Protein AF-A0A672GXU0-F1 (afdb_monomer)

Secondary structure (DSSP, 8-state):
-TTGGGSS-----PPEEEHHHHHHHHHHTT-S-HHHHHHHHHHHTT-EEEE-HHHHHHHHHHHHTS-TTTHHHHHHHHHHHTT-S----PPPPP-

Radius of gyration: 16.79 Å; Cα contacts (8 Å, |Δi|>4): 81; chains: 1; bounding box: 38×40×45 Å

InterPro domains:
  IPR039812 Vesicle-fusing ATPase [PTHR23078] (1-82)
  IPR054419 NSF, AAA+ ATPase lid domain [PF21964] (15-82)

Solvent-accessible surface area (backbone atoms only — not comparable to full-atom values): 5783 Å² total; per-residue (Å²): 114,75,75,62,75,74,48,96,74,85,83,87,84,79,54,46,48,42,34,69,59,48,48,52,50,38,57,79,64,65,75,55,53,73,69,56,44,50,55,50,43,66,73,28,58,96,31,56,33,56,43,46,70,73,58,50,55,50,44,51,57,63,15,66,76,40,59,83,94,46,18,65,61,46,34,58,50,54,39,31,77,62,55,27,44,77,76,82,77,75,76,78,80,80,133

Nearest PDB structures (foldseek):
  3j94-assembly1_F  TM=9.915E-01  e=1.633E-09  Cricetulus griseus
  6mdo-assembly1_B  TM=9.688E-01  e=1.344E-09  Cricetulus griseus
  3j99-assembly1_B  TM=9.953E-01  e=1.072E-08  Cricetulus griseus
  3j99-assembly1_D  TM=9.892E-01  e=9.412E-09  Cricetulus griseus
  3j96-assembly1_F  TM=9.911E-01  e=1.220E-08  Cricetulus griseus

Sequence (95 aa):
MEMLNAFSTTIHVPNISRGGQLVEALELLGSFQEDERSHIAAAVEGQPVWIGIKKLLMLIEMASQMDPAYRVSKFLSLLREEGGGSHQTEPPLDS

pLDDT: mean 89.01, std 15.84, range [42.16, 98.44]

Foldseek 3Di:
DVVVVVDPDDDDDAFDWALVSLLVLCVVVVLDDPVLSVVSSVQQVPWTFGHHPVVLVVLSVVLVPDDPVCSSVSSSVSRVVVPRGDDDPDPPDDD

Organism: Salarias fasciatus (NCBI:txid181472)

Structure (mmCIF, N/CA/C/O backbone):
data_AF-A0A672GXU0-F1
#
_entry.id   AF-A0A672GXU0-F1
#
loop_
_atom_site.group_PDB
_atom_site.id
_atom_site.type_symbol
_atom_site.label_atom_id
_atom_site.label_alt_id
_atom_site.label_comp_id
_atom_site.label_asym_id
_atom_site.label_entity_id
_atom_site.label_seq_id
_atom_site.pdbx_PDB_ins_code
_atom_site.Cartn_x
_atom_site.Cartn_y
_atom_site.Cartn_z
_atom_site.occupancy
_atom_site.B_iso_or_equiv
_atom_site.auth_seq_id
_atom_site.auth_comp_id
_atom_site.auth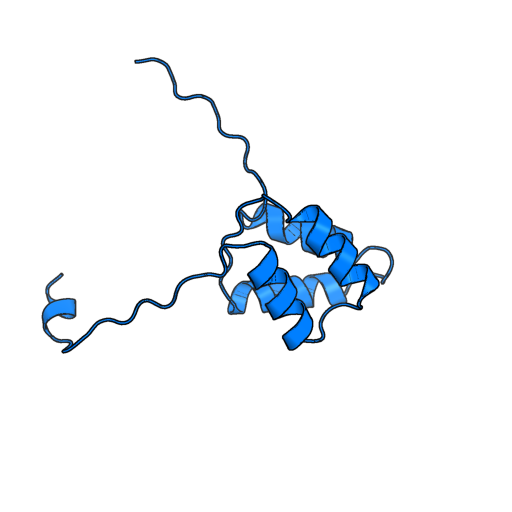_asym_id
_atom_site.auth_atom_id
_atom_site.pdbx_PDB_model_num
ATOM 1 N N . MET A 1 1 ? 23.184 4.144 -24.363 1.00 59.28 1 MET A N 1
ATOM 2 C CA . MET A 1 1 ? 22.542 2.808 -24.319 1.00 59.28 1 MET A CA 1
ATOM 3 C C . MET A 1 1 ? 23.513 1.658 -24.614 1.00 59.28 1 MET A C 1
ATOM 5 O O . MET A 1 1 ? 23.065 0.525 -24.672 1.00 59.28 1 MET A O 1
ATOM 9 N N . GLU A 1 2 ? 24.828 1.884 -24.746 1.00 73.06 2 GLU A N 1
ATOM 10 C CA . GLU A 1 2 ? 25.757 0.840 -25.230 1.00 73.06 2 GLU A CA 1
ATOM 11 C C . GLU A 1 2 ? 25.822 -0.424 -24.357 1.00 73.06 2 GLU A C 1
ATOM 13 O O . GLU A 1 2 ? 25.984 -1.517 -24.885 1.00 73.06 2 GLU A O 1
ATOM 18 N N . MET A 1 3 ? 25.595 -0.308 -23.046 1.00 82.44 3 MET A N 1
ATOM 19 C CA . MET A 1 3 ? 25.566 -1.460 -22.137 1.00 82.44 3 MET A CA 1
ATOM 20 C C . MET A 1 3 ? 24.340 -2.371 -22.343 1.00 82.44 3 MET A C 1
ATOM 22 O O . MET A 1 3 ? 24.441 -3.575 -22.134 1.00 82.44 3 MET A O 1
ATOM 26 N N . LEU 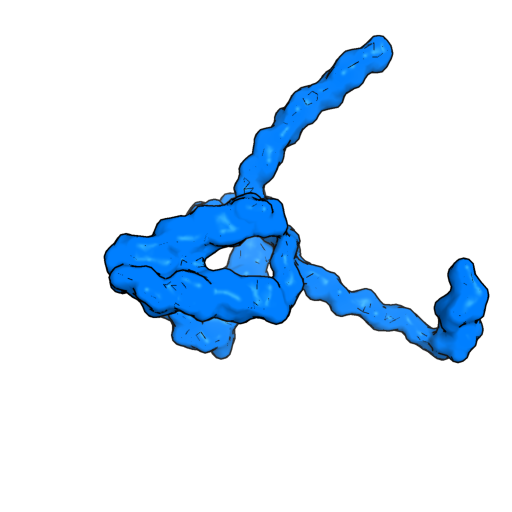A 1 4 ? 23.193 -1.833 -22.785 1.00 82.81 4 LEU A N 1
ATOM 27 C CA . LEU A 1 4 ? 21.975 -2.632 -23.002 1.00 82.81 4 LEU A CA 1
ATOM 28 C C . LEU A 1 4 ? 22.108 -3.572 -24.205 1.00 82.81 4 LEU A C 1
ATOM 30 O O . LEU A 1 4 ? 21.548 -4.662 -24.187 1.00 82.81 4 LEU A O 1
ATOM 34 N N . ASN A 1 5 ? 22.9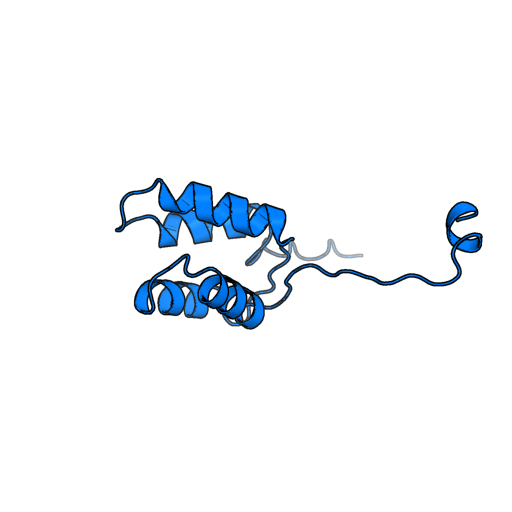13 -3.190 -25.200 1.00 84.94 5 ASN A N 1
ATOM 35 C CA . ASN A 1 5 ? 23.167 -4.000 -26.392 1.00 84.94 5 ASN A CA 1
ATOM 36 C C . ASN A 1 5 ? 24.010 -5.258 -26.099 1.00 84.94 5 ASN A C 1
ATOM 38 O O . ASN A 1 5 ? 24.089 -6.141 -26.947 1.00 84.94 5 ASN A O 1
ATOM 42 N N . ALA A 1 6 ? 24.646 -5.343 -24.921 1.00 93.31 6 ALA A N 1
ATOM 43 C CA . ALA A 1 6 ? 25.395 -6.523 -24.486 1.00 93.31 6 ALA A CA 1
ATOM 44 C C . ALA A 1 6 ? 24.494 -7.624 -23.897 1.00 93.31 6 ALA A C 1
ATOM 46 O O . ALA A 1 6 ? 24.900 -8.785 -23.842 1.00 93.31 6 ALA A O 1
ATOM 47 N N . PHE A 1 7 ? 23.281 -7.282 -23.450 1.00 93.44 7 PHE A N 1
ATOM 48 C CA . PHE A 1 7 ? 22.339 -8.248 -22.894 1.00 93.44 7 PHE A CA 1
ATOM 49 C C . PHE A 1 7 ? 21.464 -8.853 -23.992 1.00 93.44 7 PHE A C 1
ATOM 51 O O . PHE A 1 7 ? 20.948 -8.151 -24.856 1.00 93.44 7 PHE A O 1
ATOM 58 N N . SER A 1 8 ? 21.235 -10.166 -23.928 1.00 95.50 8 SER A N 1
ATOM 59 C CA . SER A 1 8 ? 20.379 -10.869 -24.895 1.00 95.50 8 SER A CA 1
ATOM 60 C C . SER A 1 8 ? 18.893 -10.521 -24.758 1.00 95.50 8 SER A C 1
ATOM 62 O O . SER A 1 8 ? 18.130 -10.718 -25.699 1.00 95.50 8 SER A O 1
ATOM 64 N N . THR A 1 9 ? 18.460 -10.053 -23.584 1.00 95.06 9 THR A N 1
ATOM 65 C CA . THR A 1 9 ? 17.070 -9.670 -23.314 1.00 95.06 9 THR A CA 1
ATOM 66 C C . THR A 1 9 ? 16.986 -8.689 -22.147 1.00 95.06 9 THR A C 1
ATOM 68 O O . THR A 1 9 ? 17.911 -8.579 -21.344 1.00 95.06 9 THR A O 1
ATOM 71 N N . THR A 1 10 ? 15.862 -7.987 -22.044 1.00 93.62 10 THR A N 1
ATOM 72 C CA . THR A 1 10 ? 15.530 -7.097 -20.929 1.00 93.62 10 THR A CA 1
ATOM 73 C C . THR A 1 10 ? 14.160 -7.481 -20.388 1.00 93.62 10 THR A C 1
ATOM 75 O O . THR A 1 10 ? 13.192 -7.552 -21.141 1.00 93.62 10 THR A O 1
ATOM 78 N N . ILE A 1 11 ? 14.072 -7.700 -19.076 1.00 95.62 11 ILE A N 1
ATOM 79 C CA . ILE A 1 11 ? 12.808 -7.948 -18.376 1.00 95.62 11 ILE A CA 1
ATOM 80 C C . ILE A 1 11 ? 12.534 -6.748 -17.475 1.00 95.62 11 ILE A C 1
ATOM 82 O O . ILE A 1 11 ? 13.356 -6.401 -16.628 1.00 95.62 11 ILE A O 1
ATOM 86 N N . HIS A 1 12 ? 11.379 -6.112 -17.656 1.00 95.50 12 HIS A N 1
ATOM 87 C CA . HIS A 1 12 ? 10.942 -5.032 -16.781 1.00 95.50 12 HIS A CA 1
ATOM 88 C C . HIS A 1 12 ? 10.248 -5.608 -15.544 1.00 95.50 12 HIS A C 1
ATOM 90 O O . HIS A 1 12 ? 9.310 -6.394 -15.669 1.00 95.50 12 HIS A O 1
ATOM 96 N N . VAL A 1 13 ? 10.695 -5.197 -14.358 1.00 95.81 13 VAL A N 1
ATOM 97 C CA . VAL A 1 13 ? 10.030 -5.498 -13.085 1.00 95.81 13 VAL A CA 1
ATOM 98 C C . VAL A 1 13 ? 9.301 -4.227 -12.641 1.00 95.81 13 VAL A C 1
ATOM 100 O O . VAL A 1 13 ? 9.963 -3.304 -12.158 1.00 95.81 13 VAL A O 1
ATOM 103 N N . PRO A 1 14 ? 7.976 -4.125 -12.860 1.00 95.31 14 PRO A N 1
ATOM 104 C CA . PRO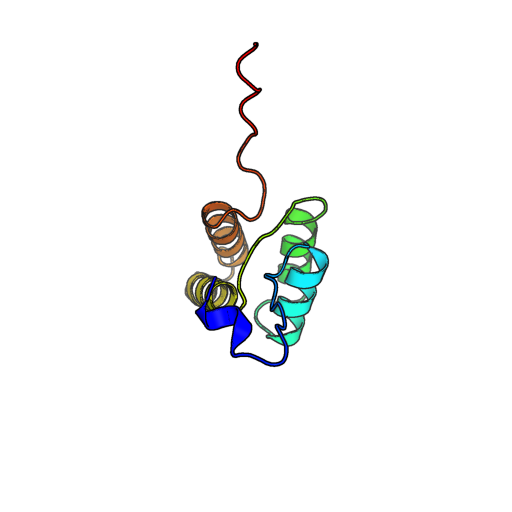 A 1 14 ? 7.227 -2.918 -12.540 1.00 95.31 14 PRO A CA 1
ATOM 105 C C . PRO A 1 14 ? 6.920 -2.813 -11.043 1.00 95.31 14 PRO A C 1
ATOM 107 O O . PRO A 1 14 ? 6.919 -3.800 -10.305 1.00 95.31 14 PRO A O 1
ATOM 110 N N . ASN A 1 15 ? 6.591 -1.597 -10.614 1.00 96.38 15 ASN A N 1
ATOM 111 C CA . ASN A 1 15 ? 5.999 -1.347 -9.305 1.00 96.38 15 ASN A CA 1
ATOM 112 C C . ASN A 1 15 ? 4.545 -1.845 -9.238 1.00 96.38 15 ASN A C 1
ATOM 114 O O . ASN A 1 15 ? 3.879 -2.030 -10.260 1.00 96.38 15 ASN A O 1
ATOM 118 N N . ILE A 1 16 ? 4.030 -1.993 -8.015 1.00 95.69 16 ILE A N 1
ATOM 119 C CA . ILE A 1 16 ? 2.596 -2.181 -7.773 1.00 95.69 16 ILE A CA 1
ATOM 120 C C . ILE A 1 16 ? 1.887 -0.889 -8.171 1.00 95.69 16 ILE A C 1
ATOM 122 O O . ILE A 1 16 ? 2.242 0.182 -7.671 1.00 95.69 16 ILE A O 1
ATOM 126 N N . SER A 1 17 ? 0.903 -1.002 -9.070 1.00 94.38 17 SER A N 1
ATOM 127 C CA . SER A 1 17 ? 0.272 0.166 -9.702 1.00 94.38 17 SER A CA 1
ATOM 128 C C . SER A 1 17 ? -1.229 0.315 -9.444 1.00 94.38 17 SER A C 1
ATOM 130 O O . SER A 1 17 ? -1.815 1.364 -9.713 1.00 94.38 17 SER A O 1
ATOM 132 N N . ARG A 1 18 ? -1.875 -0.734 -8.924 1.00 93.88 18 ARG A N 1
ATOM 133 C CA . ARG A 1 18 ? -3.325 -0.780 -8.702 1.00 93.88 18 ARG A CA 1
ATOM 134 C C . ARG A 1 18 ? -3.640 -1.068 -7.242 1.00 93.88 18 ARG A C 1
ATOM 136 O O . ARG A 1 18 ? -2.998 -1.928 -6.642 1.00 93.88 18 ARG A O 1
ATOM 143 N N . GLY A 1 19 ? -4.689 -0.433 -6.719 1.00 94.56 19 GLY A N 1
ATOM 144 C CA . GLY A 1 19 ? -5.188 -0.682 -5.363 1.00 94.56 19 GLY A CA 1
ATOM 145 C C . GLY A 1 19 ? -5.449 -2.167 -5.080 1.00 94.56 19 GLY A C 1
ATOM 146 O O . GLY A 1 19 ? -5.006 -2.679 -4.061 1.00 94.56 19 GLY A O 1
ATOM 147 N N . GLY A 1 20 ? -6.048 -2.898 -6.028 1.00 95.31 20 GLY A N 1
ATOM 148 C CA . GLY A 1 20 ? -6.262 -4.346 -5.887 1.00 95.31 20 GLY A CA 1
ATOM 149 C C . GLY A 1 20 ? -4.965 -5.152 -5.718 1.00 95.31 20 GLY A C 1
ATOM 150 O O . GLY A 1 20 ? -4.886 -5.988 -4.828 1.00 95.31 20 GLY A O 1
ATOM 151 N N . GLN A 1 21 ? -3.920 -4.845 -6.499 1.00 96.31 21 GLN A N 1
ATOM 152 C CA . GLN A 1 21 ? -2.606 -5.498 -6.368 1.00 96.31 21 GLN A CA 1
ATOM 153 C C . GLN A 1 21 ? -1.940 -5.175 -5.025 1.00 96.31 21 GLN A C 1
ATOM 155 O O . GLN A 1 21 ? -1.246 -6.011 -4.454 1.00 96.31 21 GLN A O 1
ATOM 160 N N . LEU A 1 22 ? -2.134 -3.951 -4.523 1.00 97.19 22 LEU A N 1
ATOM 161 C CA . LEU A 1 22 ? -1.653 -3.565 -3.203 1.00 97.19 22 LEU A CA 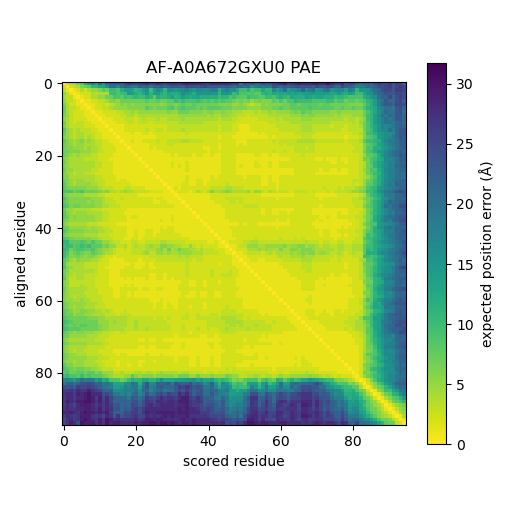1
ATOM 162 C C . LEU A 1 22 ? -2.340 -4.397 -2.115 1.00 97.19 22 LEU A C 1
ATOM 164 O O . LEU A 1 22 ? -1.651 -4.958 -1.272 1.00 97.19 22 LEU A O 1
ATOM 168 N N . VAL A 1 23 ? -3.671 -4.502 -2.145 1.00 97.50 23 VAL A N 1
ATOM 169 C CA . VAL A 1 23 ? -4.443 -5.268 -1.151 1.00 97.50 23 VAL A CA 1
ATOM 170 C C . VAL A 1 23 ? -4.081 -6.754 -1.194 1.00 97.50 23 VAL A C 1
ATOM 172 O O . VAL A 1 23 ? -3.851 -7.341 -0.140 1.00 97.50 23 VAL A O 1
ATOM 175 N N . GLU A 1 24 ? -3.930 -7.332 -2.387 1.00 97.50 24 GLU A N 1
ATOM 176 C CA . GLU A 1 24 ? -3.459 -8.711 -2.572 1.00 97.50 24 GLU A CA 1
ATOM 177 C C . GLU A 1 24 ? -2.062 -8.917 -1.961 1.00 97.50 24 GLU A C 1
ATOM 179 O O . GLU A 1 24 ? -1.829 -9.878 -1.229 1.00 97.50 24 GLU A O 1
ATOM 184 N N . ALA A 1 25 ? -1.134 -7.979 -2.178 1.00 97.75 25 ALA A N 1
ATOM 185 C CA . ALA A 1 25 ? 0.185 -8.042 -1.554 1.00 97.75 25 ALA A CA 1
ATOM 186 C C . ALA A 1 25 ? 0.101 -7.975 -0.018 1.00 97.75 25 ALA A C 1
ATOM 188 O O . ALA A 1 25 ? 0.813 -8.710 0.662 1.00 97.75 25 ALA A O 1
ATOM 189 N N . LEU A 1 26 ? -0.768 -7.129 0.545 1.00 98.25 26 LEU A N 1
ATOM 190 C CA . LEU A 1 26 ? -0.969 -7.043 1.998 1.00 98.25 26 LEU A CA 1
ATOM 191 C C . LEU A 1 26 ? -1.558 -8.333 2.585 1.00 98.25 26 LEU A C 1
ATOM 193 O O . LEU A 1 26 ? -1.176 -8.733 3.686 1.00 98.25 26 LEU A O 1
ATOM 197 N N . GLU A 1 27 ? -2.458 -8.991 1.855 1.00 98.25 27 GLU A N 1
ATOM 198 C CA . GLU A 1 27 ? -3.016 -10.288 2.235 1.00 98.25 27 GLU A CA 1
ATOM 199 C C . GLU A 1 27 ? -1.947 -11.386 2.239 1.00 98.25 27 GLU A C 1
ATOM 201 O O . GLU A 1 27 ? -1.770 -12.054 3.258 1.00 98.25 27 GLU A O 1
ATOM 206 N N . LEU A 1 28 ? -1.178 -11.516 1.153 1.00 98.25 28 LEU A N 1
ATOM 207 C CA . LEU A 1 28 ? -0.098 -12.504 1.035 1.00 98.25 28 LEU A CA 1
ATOM 208 C C . LEU A 1 28 ? 1.010 -12.301 2.078 1.00 98.25 28 LEU A C 1
ATOM 210 O O . LEU A 1 28 ? 1.640 -13.264 2.512 1.00 98.25 28 LEU A O 1
ATOM 214 N N . LEU A 1 29 ? 1.251 -11.053 2.483 1.00 97.56 29 LEU A N 1
ATOM 215 C CA . LEU A 1 29 ? 2.217 -10.709 3.526 1.00 97.56 29 LEU A CA 1
ATOM 216 C C . LEU A 1 29 ? 1.671 -10.902 4.948 1.00 97.56 29 LEU A C 1
ATOM 218 O O . LEU A 1 29 ? 2.450 -10.824 5.896 1.00 97.56 29 LEU A O 1
ATOM 222 N N . GLY A 1 30 ? 0.361 -11.114 5.122 1.00 96.88 30 GLY A N 1
ATOM 223 C CA . GLY A 1 30 ? -0.268 -11.257 6.438 1.00 96.88 30 GLY A CA 1
ATOM 224 C C . GLY A 1 30 ? -0.101 -10.024 7.333 1.00 96.88 30 GLY A C 1
ATOM 225 O O . GLY A 1 30 ? -0.029 -10.149 8.553 1.00 96.88 30 GLY A O 1
ATOM 226 N N . SER A 1 31 ? 0.018 -8.835 6.737 1.00 94.88 31 SER A N 1
ATOM 227 C CA . SER A 1 31 ? 0.452 -7.622 7.442 1.00 94.88 31 SER A CA 1
ATOM 228 C C . SER A 1 31 ? -0.671 -6.877 8.164 1.00 94.88 31 SER A C 1
ATOM 230 O O . SER A 1 31 ? -0.414 -6.182 9.149 1.00 94.88 31 SER A O 1
ATOM 232 N N . PHE A 1 32 ? -1.909 -7.039 7.704 1.00 97.94 32 PHE A N 1
ATOM 233 C CA . PHE A 1 32 ? -3.116 -6.415 8.247 1.00 97.94 32 PHE A CA 1
ATOM 234 C C . PHE A 1 32 ? -4.240 -7.447 8.368 1.00 97.94 32 PHE A C 1
ATOM 236 O O . PHE A 1 32 ? -4.302 -8.388 7.567 1.00 97.94 32 PHE A O 1
ATOM 243 N N . GLN A 1 33 ? -5.118 -7.257 9.351 1.00 97.62 33 GLN A N 1
ATOM 244 C CA . GLN A 1 33 ? -6.338 -8.042 9.547 1.00 97.62 33 GLN A CA 1
ATOM 245 C C . GLN A 1 33 ? -7.348 -7.796 8.418 1.00 97.62 33 GLN A C 1
ATOM 247 O O . GLN A 1 33 ? -7.202 -6.872 7.619 1.00 97.62 33 GLN A O 1
ATOM 252 N N . GLU A 1 34 ? -8.370 -8.641 8.311 1.00 97.62 34 GLU A N 1
ATOM 253 C CA . GLU A 1 34 ? -9.355 -8.569 7.223 1.00 97.62 34 GLU A CA 1
ATOM 254 C C . GLU A 1 34 ? -10.133 -7.240 7.194 1.00 97.62 34 GLU A C 1
ATOM 256 O O . GLU A 1 34 ? -10.321 -6.646 6.129 1.00 97.62 34 GLU A O 1
ATOM 261 N N . ASP A 1 35 ? -10.522 -6.729 8.360 1.00 97.56 35 ASP A N 1
ATOM 262 C CA . ASP A 1 35 ? -11.188 -5.436 8.529 1.00 97.56 35 ASP A CA 1
ATOM 263 C C . ASP A 1 35 ? -10.251 -4.264 8.195 1.00 97.56 35 ASP A C 1
ATOM 265 O O . ASP A 1 35 ? -10.625 -3.348 7.459 1.00 97.56 35 ASP A O 1
ATOM 269 N N . GLU A 1 36 ? -8.995 -4.329 8.643 1.00 98.44 36 GLU A N 1
ATOM 270 C CA . GLU A 1 36 ? -7.953 -3.361 8.291 1.00 98.44 36 GLU A CA 1
ATOM 271 C C . GLU A 1 36 ? -7.702 -3.330 6.772 1.00 98.44 36 GLU A C 1
ATOM 273 O O . GLU A 1 36 ? -7.646 -2.254 6.170 1.00 98.44 36 GLU A O 1
ATOM 278 N N . ARG A 1 37 ? -7.598 -4.500 6.125 1.00 98.19 37 ARG A N 1
ATOM 279 C CA . ARG A 1 37 ? -7.442 -4.613 4.666 1.00 98.19 37 ARG A CA 1
ATOM 280 C C . ARG A 1 37 ? -8.660 -4.076 3.924 1.00 98.19 37 ARG A C 1
ATOM 282 O O . ARG A 1 37 ? -8.481 -3.417 2.904 1.00 98.19 37 ARG A O 1
ATOM 289 N N . SER A 1 38 ? -9.866 -4.288 4.446 1.00 98.00 38 SER A N 1
ATOM 290 C CA . SER A 1 38 ? -11.101 -3.736 3.874 1.00 98.00 38 SER A CA 1
ATOM 291 C C . SER A 1 38 ? -11.110 -2.204 3.917 1.00 98.00 38 SER A C 1
ATOM 293 O O . SER A 1 38 ? -11.446 -1.558 2.924 1.00 98.00 38 SER A O 1
ATOM 295 N N . HIS A 1 39 ? -10.657 -1.603 5.024 1.00 98.06 39 HIS A N 1
ATOM 296 C CA . HIS A 1 39 ? -10.486 -0.150 5.121 1.00 98.06 39 HIS A CA 1
ATOM 297 C C . HIS A 1 39 ? -9.442 0.387 4.137 1.00 98.06 39 HIS A C 1
ATOM 299 O O . HIS A 1 39 ? -9.666 1.414 3.495 1.00 98.06 39 HIS A O 1
ATOM 305 N N . ILE A 1 40 ? -8.308 -0.305 3.992 1.00 97.94 40 ILE A N 1
ATOM 306 C CA . ILE A 1 40 ? -7.275 0.078 3.023 1.00 97.94 40 ILE A CA 1
ATOM 307 C C . ILE A 1 40 ? -7.823 -0.028 1.598 1.00 97.94 40 ILE A C 1
ATOM 309 O O . ILE A 1 40 ? -7.640 0.907 0.825 1.00 97.94 40 ILE A O 1
ATOM 313 N N . ALA A 1 41 ? -8.526 -1.116 1.266 1.00 97.38 41 ALA A N 1
ATOM 314 C CA . ALA A 1 41 ? -9.113 -1.348 -0.050 1.00 97.38 41 ALA A CA 1
ATOM 315 C C . ALA A 1 41 ? -10.052 -0.210 -0.465 1.00 97.38 41 ALA A C 1
ATOM 317 O O . ALA A 1 41 ? -9.882 0.345 -1.548 1.00 97.38 41 ALA A O 1
ATOM 318 N N . ALA A 1 42 ? -10.958 0.200 0.427 1.00 97.38 42 ALA A N 1
ATOM 319 C CA . ALA A 1 42 ? -11.851 1.333 0.190 1.00 97.38 42 ALA A CA 1
ATOM 320 C C . ALA A 1 42 ? -11.085 2.654 -0.025 1.00 97.38 42 ALA A C 1
ATOM 322 O O . ALA A 1 42 ? -11.483 3.481 -0.840 1.00 97.38 42 ALA A O 1
ATOM 323 N N . ALA A 1 43 ? -9.966 2.859 0.677 1.00 95.88 43 ALA A N 1
ATOM 324 C CA . ALA A 1 43 ? -9.166 4.078 0.559 1.00 95.88 43 ALA A CA 1
ATOM 325 C C . ALA A 1 43 ? -8.337 4.158 -0.736 1.00 95.88 43 ALA A C 1
ATOM 327 O O . ALA A 1 43 ? -8.005 5.260 -1.177 1.00 95.88 43 ALA A O 1
ATOM 328 N N . VAL A 1 44 ? -7.975 3.016 -1.329 1.00 94.50 44 VAL A N 1
ATOM 329 C CA . VAL A 1 44 ? -7.155 2.949 -2.555 1.00 94.50 44 VAL A CA 1
ATOM 330 C C . VAL A 1 44 ? -7.968 2.605 -3.805 1.00 94.50 44 VAL A C 1
ATOM 332 O O . VAL A 1 44 ? -7.410 2.518 -4.901 1.00 94.50 44 VAL A O 1
ATOM 335 N N . GLU A 1 45 ? -9.278 2.405 -3.669 1.00 92.62 45 GLU A N 1
ATOM 336 C CA . GLU A 1 45 ? -10.165 2.122 -4.791 1.00 92.62 45 GLU A CA 1
ATOM 337 C C . GLU A 1 45 ? -10.193 3.300 -5.775 1.00 92.62 45 GLU A C 1
ATOM 339 O O . GLU A 1 45 ? -10.343 4.464 -5.403 1.00 92.62 45 GLU A O 1
ATOM 344 N N . GLY A 1 46 ? -9.984 3.002 -7.059 1.00 88.19 46 GLY A N 1
ATOM 345 C CA . GLY A 1 46 ? -9.930 4.010 -8.120 1.00 88.19 46 GLY A CA 1
ATOM 346 C C . GLY A 1 46 ? -8.717 4.953 -8.072 1.00 88.19 46 GLY A C 1
ATOM 347 O O . GLY A 1 46 ? -8.569 5.771 -8.977 1.00 88.19 46 GLY A O 1
ATOM 348 N N . GLN A 1 47 ? -7.834 4.837 -7.074 1.00 87.00 47 GLN A N 1
ATOM 349 C CA . GLN A 1 47 ? -6.637 5.668 -6.948 1.00 87.00 47 GLN A CA 1
ATOM 350 C C . GLN A 1 47 ? -5.406 4.971 -7.550 1.00 87.00 47 GLN A C 1
ATOM 352 O O . GLN A 1 47 ? -5.189 3.778 -7.306 1.00 87.00 47 GLN A O 1
ATOM 357 N N . PRO A 1 48 ? -4.563 5.688 -8.317 1.00 87.19 48 PRO A N 1
ATOM 358 C CA . PRO A 1 48 ? -3.287 5.144 -8.749 1.00 87.19 48 PRO A CA 1
ATOM 359 C C . PRO A 1 48 ? -2.363 4.967 -7.540 1.00 87.19 48 PRO A C 1
ATOM 361 O O . PRO A 1 48 ? -2.248 5.841 -6.676 1.00 87.19 48 PRO A O 1
ATOM 364 N N . VAL A 1 49 ? -1.681 3.826 -7.506 1.00 92.00 49 VAL A N 1
ATOM 365 C CA . VAL A 1 49 ? -0.589 3.547 -6.569 1.00 92.00 49 VAL A CA 1
ATOM 366 C C . VAL A 1 49 ? 0.691 3.432 -7.388 1.00 92.00 49 VAL A C 1
ATOM 368 O O . VAL A 1 49 ? 0.640 3.088 -8.564 1.00 92.00 49 VAL A O 1
ATOM 371 N N . TRP A 1 50 ? 1.845 3.738 -6.808 1.00 94.38 50 TRP A N 1
ATOM 372 C CA . TRP A 1 50 ? 3.123 3.458 -7.455 1.00 94.38 50 TRP A CA 1
ATOM 373 C C . TRP A 1 50 ? 4.179 3.145 -6.405 1.00 94.38 50 TRP A C 1
ATOM 375 O O . TRP A 1 50 ? 4.893 4.025 -5.936 1.00 94.38 50 TRP A O 1
ATOM 385 N N . ILE A 1 51 ? 4.271 1.877 -6.002 1.00 95.69 51 ILE A N 1
ATOM 386 C CA . ILE A 1 51 ? 5.173 1.476 -4.920 1.00 95.69 51 ILE A CA 1
ATOM 387 C C . ILE A 1 51 ? 5.953 0.209 -5.258 1.00 95.69 51 ILE A C 1
ATOM 389 O O . ILE A 1 51 ? 5.408 -0.790 -5.730 1.00 95.69 51 ILE A O 1
ATOM 393 N N . GLY A 1 52 ? 7.262 0.255 -5.017 1.00 96.62 52 GLY A N 1
ATOM 394 C CA . GLY A 1 52 ? 8.127 -0.916 -5.108 1.00 96.62 52 GLY A CA 1
ATOM 395 C C . GLY A 1 52 ? 7.996 -1.797 -3.865 1.00 96.62 52 GLY A C 1
ATOM 396 O O . GLY A 1 52 ? 7.850 -1.293 -2.750 1.00 96.62 52 GLY A O 1
ATOM 397 N N . ILE A 1 53 ? 8.121 -3.116 -4.032 1.00 96.12 53 ILE A N 1
ATOM 398 C CA . ILE A 1 53 ? 7.884 -4.094 -2.955 1.00 96.12 53 ILE A CA 1
ATOM 399 C C . ILE A 1 53 ? 8.727 -3.839 -1.694 1.00 96.12 53 IL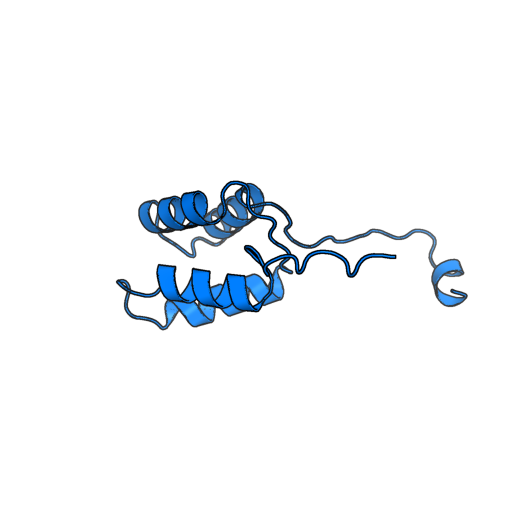E A C 1
ATOM 401 O O . ILE A 1 53 ? 8.209 -3.891 -0.583 1.00 96.12 53 ILE A O 1
ATOM 4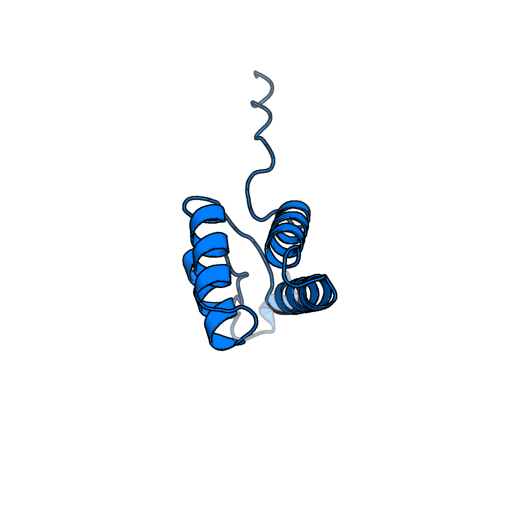05 N N . LYS A 1 54 ? 10.008 -3.468 -1.839 1.00 97.25 54 LYS A N 1
ATOM 406 C CA . LYS A 1 54 ? 10.879 -3.155 -0.691 1.00 97.25 54 LYS A CA 1
ATOM 407 C C . LYS A 1 54 ? 10.362 -1.960 0.114 1.00 97.25 54 LYS A C 1
ATOM 409 O O . LYS A 1 54 ? 10.424 -1.971 1.340 1.00 97.25 54 LYS A O 1
ATOM 414 N N . LYS A 1 55 ? 9.862 -0.929 -0.573 1.00 97.06 55 LYS A N 1
ATOM 415 C CA . LYS A 1 55 ? 9.307 0.261 0.076 1.00 97.06 55 LYS A CA 1
ATOM 416 C C . LYS A 1 55 ? 7.995 -0.080 0.778 1.00 97.06 55 LYS A C 1
ATOM 418 O O . LYS A 1 55 ? 7.823 0.319 1.921 1.00 97.06 55 LYS A O 1
ATOM 423 N N . LEU A 1 56 ? 7.136 -0.882 0.145 1.00 97.69 56 LEU A N 1
ATOM 424 C CA . LEU A 1 56 ? 5.900 -1.375 0.755 1.00 97.69 56 LEU A CA 1
ATOM 425 C C . LEU A 1 56 ? 6.167 -2.095 2.086 1.00 97.69 56 LEU A C 1
ATOM 427 O O . LEU A 1 56 ? 5.546 -1.754 3.088 1.00 97.69 56 LEU A O 1
ATOM 431 N N . LEU A 1 57 ? 7.132 -3.021 2.120 1.00 98.38 57 LEU A N 1
ATOM 432 C CA . LEU A 1 57 ? 7.528 -3.718 3.353 1.00 98.38 57 LEU A CA 1
ATOM 433 C C . LEU A 1 57 ? 7.972 -2.747 4.453 1.00 98.38 57 LEU A C 1
ATOM 435 O O . LEU A 1 57 ? 7.591 -2.901 5.608 1.00 98.38 57 LEU A O 1
ATOM 439 N N . MET A 1 58 ? 8.730 -1.713 4.086 1.00 98.31 58 MET A N 1
ATOM 440 C CA . MET A 1 58 ? 9.146 -0.676 5.027 1.00 98.31 58 MET A CA 1
ATOM 441 C C . MET A 1 58 ? 7.949 0.113 5.580 1.00 98.31 58 MET A C 1
ATOM 443 O O . MET A 1 58 ? 7.903 0.367 6.777 1.00 98.31 58 MET A O 1
ATOM 447 N N . LEU A 1 59 ? 6.966 0.480 4.746 1.00 98.25 59 LEU A N 1
ATOM 448 C CA . LEU A 1 59 ? 5.778 1.208 5.213 1.00 98.25 59 LEU A CA 1
ATOM 449 C C . LEU A 1 59 ? 4.908 0.358 6.146 1.00 98.25 59 LEU A C 1
ATOM 451 O O . LEU A 1 59 ? 4.383 0.875 7.131 1.00 98.25 59 LEU A O 1
ATOM 455 N N . ILE A 1 60 ? 4.775 -0.937 5.846 1.00 98.38 60 ILE A N 1
ATOM 456 C CA . ILE A 1 60 ? 4.086 -1.907 6.706 1.00 98.38 60 ILE A CA 1
ATOM 457 C C . ILE A 1 60 ? 4.757 -1.962 8.081 1.00 98.38 60 ILE A C 1
ATOM 459 O O . ILE A 1 60 ? 4.073 -1.851 9.096 1.00 98.38 60 ILE A O 1
ATOM 463 N N . GLU A 1 61 ? 6.084 -2.083 8.108 1.00 98.31 61 GLU A N 1
ATOM 464 C CA . GLU A 1 61 ? 6.866 -2.145 9.345 1.00 98.31 61 GLU A CA 1
ATOM 465 C C . GLU A 1 61 ? 6.780 -0.840 10.149 1.00 98.31 61 GLU A C 1
ATOM 467 O O . GLU A 1 61 ? 6.658 -0.847 11.368 1.00 98.31 61 GLU A O 1
ATOM 472 N N . MET A 1 62 ? 6.779 0.312 9.480 1.00 97.56 62 MET A N 1
ATOM 473 C CA . MET A 1 62 ? 6.581 1.591 10.165 1.00 97.56 62 MET A CA 1
ATOM 474 C C . MET A 1 62 ? 5.175 1.712 10.764 1.00 97.56 62 MET A C 1
ATOM 476 O O . MET A 1 62 ? 5.006 2.293 11.834 1.00 97.56 62 MET A O 1
ATOM 480 N N . ALA A 1 63 ? 4.156 1.186 10.082 1.00 98.25 63 ALA A N 1
ATOM 481 C CA . ALA A 1 63 ? 2.784 1.202 10.569 1.00 98.25 63 ALA A CA 1
ATOM 482 C C . ALA A 1 63 ? 2.547 0.194 11.706 1.00 98.25 63 ALA A C 1
ATOM 484 O O . ALA A 1 63 ? 1.750 0.478 12.594 1.00 98.25 63 ALA A O 1
ATOM 485 N N . SER A 1 64 ? 3.225 -0.961 11.716 1.00 97.25 64 SER A N 1
ATOM 486 C CA . SER A 1 64 ? 3.071 -1.993 12.759 1.00 97.25 64 SER A CA 1
ATOM 487 C C . SER A 1 64 ? 3.538 -1.533 14.143 1.00 97.25 64 SER A C 1
ATOM 489 O O . SER A 1 64 ? 3.063 -2.053 15.147 1.00 97.25 64 SER A O 1
ATOM 491 N N . GLN A 1 65 ? 4.421 -0.534 14.199 1.00 97.00 65 GLN A N 1
ATOM 492 C CA . GLN A 1 65 ? 4.907 0.070 15.443 1.00 97.00 65 GLN A CA 1
ATOM 493 C C . GLN A 1 65 ? 3.899 1.038 16.082 1.00 97.00 65 GLN A C 1
ATOM 495 O O . GLN A 1 65 ? 4.112 1.496 17.205 1.00 97.00 65 GLN A O 1
ATOM 500 N N . MET A 1 66 ? 2.813 1.370 15.378 1.00 97.56 66 MET A N 1
ATOM 501 C CA . MET A 1 66 ? 1.732 2.179 15.929 1.00 97.56 66 MET A CA 1
ATOM 502 C C . MET A 1 66 ? 0.760 1.331 16.743 1.00 97.56 66 MET A C 1
ATOM 504 O O . MET A 1 66 ? 0.595 0.136 16.509 1.00 97.56 66 MET A O 1
ATOM 508 N N . ASP A 1 67 ? 0.047 1.991 17.654 1.00 96.81 67 ASP A N 1
ATOM 509 C CA . ASP A 1 67 ? -1.111 1.394 18.311 1.00 96.81 67 ASP A CA 1
ATOM 510 C C . ASP A 1 67 ? -2.118 0.868 1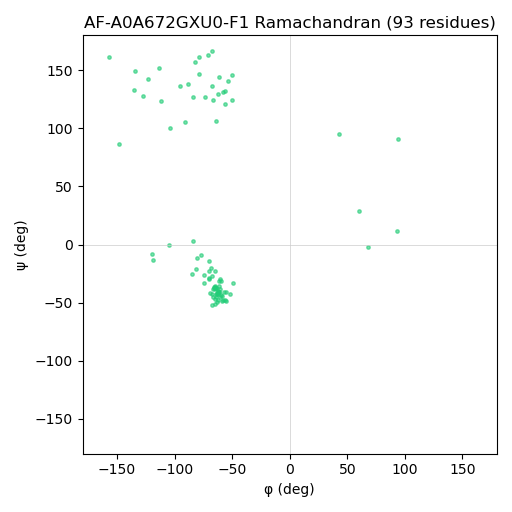7.256 1.00 96.81 67 ASP A C 1
ATOM 512 O O . ASP A 1 67 ? -2.315 1.527 16.221 1.00 96.81 67 ASP A O 1
ATOM 516 N N . PRO A 1 68 ? -2.747 -0.305 17.486 1.00 94.62 68 PRO A N 1
ATOM 517 C CA . PRO A 1 68 ? -3.689 -0.918 16.549 1.00 94.62 68 PRO A CA 1
ATOM 518 C C . PRO A 1 68 ? -4.783 0.025 16.036 1.00 9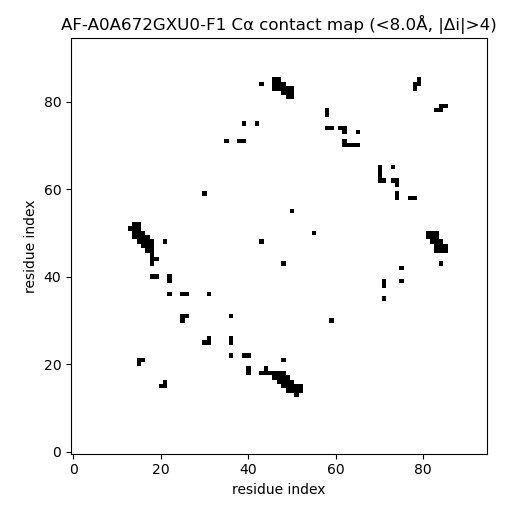4.62 68 PRO A C 1
ATOM 520 O O . PRO A 1 68 ? -5.168 -0.067 14.874 1.00 94.62 68 PRO A O 1
ATOM 523 N N . ALA A 1 69 ? -5.239 0.984 16.846 1.00 95.69 69 ALA A N 1
ATOM 524 C CA . ALA A 1 69 ? -6.252 1.952 16.435 1.00 95.69 69 ALA A CA 1
ATOM 525 C C . ALA A 1 69 ? -5.761 2.944 15.358 1.00 95.69 69 ALA A C 1
ATOM 527 O O . ALA A 1 69 ? -6.574 3.549 14.659 1.00 95.69 69 ALA A O 1
ATOM 528 N N . TYR A 1 70 ? -4.443 3.121 15.203 1.00 97.56 70 TYR A N 1
ATOM 529 C CA . TYR A 1 70 ? -3.840 4.135 14.326 1.00 97.56 70 TYR A CA 1
ATOM 530 C C . TYR A 1 70 ? -2.957 3.565 13.212 1.00 97.56 70 TYR A C 1
ATOM 532 O O . TYR A 1 70 ? -2.523 4.310 12.331 1.00 97.56 70 TYR A O 1
ATOM 540 N N . ARG A 1 71 ? -2.666 2.262 13.197 1.00 98.06 71 ARG A N 1
ATOM 541 C CA . ARG A 1 71 ? -1.748 1.693 12.197 1.00 98.06 71 ARG A CA 1
ATOM 542 C C . ARG A 1 71 ? -2.254 1.803 10.760 1.00 98.06 71 ARG A C 1
ATOM 544 O O . ARG A 1 71 ? -1.469 2.115 9.866 1.00 98.06 71 ARG A O 1
ATOM 551 N N . VAL A 1 72 ? -3.558 1.637 10.529 1.00 98.38 72 VAL A N 1
ATOM 552 C CA . VAL A 1 72 ? -4.157 1.797 9.192 1.00 98.38 72 VAL A CA 1
ATOM 553 C C . VAL A 1 72 ? -4.037 3.242 8.706 1.00 98.38 72 VAL A C 1
ATOM 555 O O . VAL A 1 72 ? -3.590 3.485 7.585 1.00 98.38 72 VAL A O 1
ATOM 558 N N . SER A 1 73 ? -4.372 4.220 9.553 1.00 97.94 73 SER A N 1
ATOM 559 C CA . SER A 1 73 ? -4.261 5.635 9.183 1.00 97.94 73 SER A CA 1
ATOM 560 C C . SER A 1 73 ? -2.804 6.046 8.966 1.00 97.94 73 SER A C 1
ATOM 562 O O . SER A 1 73 ? -2.513 6.766 8.008 1.00 97.94 73 SER A O 1
ATOM 564 N N . LYS A 1 74 ? -1.869 5.522 9.770 1.00 98.25 74 LYS A N 1
ATOM 565 C CA . LYS A 1 74 ? -0.433 5.731 9.563 1.00 98.25 74 LYS A CA 1
ATOM 566 C C . LYS A 1 74 ? 0.038 5.161 8.227 1.00 98.25 74 LYS A C 1
ATOM 568 O O . LYS A 1 74 ? 0.713 5.872 7.485 1.00 98.25 74 LYS A O 1
ATOM 573 N N . PHE A 1 75 ? -0.337 3.925 7.899 1.00 98.25 75 PHE A N 1
ATOM 574 C CA . PHE A 1 75 ? 0.008 3.296 6.623 1.00 98.25 75 PHE A CA 1
ATOM 575 C C . PHE A 1 75 ? -0.503 4.112 5.430 1.00 98.25 75 PHE A C 1
ATOM 577 O O . PHE A 1 75 ? 0.263 4.414 4.519 1.00 98.25 75 PHE A O 1
ATOM 584 N N . LEU A 1 76 ? -1.768 4.540 5.464 1.00 97.38 76 LEU A N 1
ATOM 585 C CA . LEU A 1 76 ? -2.368 5.348 4.398 1.00 97.38 76 LEU A CA 1
ATOM 586 C C . LEU A 1 76 ? -1.767 6.760 4.289 1.00 97.38 76 LEU A C 1
ATOM 588 O O . LEU A 1 76 ? -1.810 7.353 3.213 1.00 97.38 76 LEU A O 1
ATOM 592 N N . SER A 1 77 ? -1.236 7.329 5.377 1.00 97.00 77 SER A N 1
ATOM 593 C CA . SER A 1 77 ? -0.467 8.585 5.321 1.00 97.00 77 SER A CA 1
ATOM 594 C C . SER A 1 77 ? 0.848 8.366 4.584 1.00 97.00 77 SER A C 1
ATOM 596 O O . SER A 1 77 ? 1.131 9.050 3.605 1.00 97.00 77 SER A O 1
ATOM 598 N N . LEU A 1 78 ? 1.607 7.351 5.004 1.00 96.81 78 LEU A N 1
ATOM 599 C CA . LEU A 1 78 ? 2.903 7.024 4.415 1.00 96.81 78 LEU A CA 1
ATOM 600 C C . LEU A 1 78 ? 2.782 6.663 2.928 1.00 96.81 78 LEU A C 1
ATOM 602 O O . LEU A 1 78 ? 3.595 7.087 2.116 1.00 96.81 78 LEU A O 1
ATOM 606 N N . LEU A 1 79 ? 1.750 5.902 2.554 1.00 95.50 79 LEU A N 1
ATOM 607 C CA . LEU A 1 79 ? 1.501 5.532 1.162 1.00 95.50 79 LEU A CA 1
ATOM 608 C C . LEU A 1 79 ? 1.265 6.767 0.277 1.00 95.50 79 LEU A C 1
ATOM 610 O O . LEU A 1 79 ? 1.759 6.809 -0.848 1.00 95.50 79 LEU A O 1
ATOM 614 N N . ARG A 1 80 ? 0.569 7.780 0.807 1.00 91.56 80 ARG A N 1
ATOM 615 C CA . ARG A 1 80 ? 0.318 9.067 0.141 1.00 91.56 80 ARG A CA 1
ATOM 616 C C . ARG A 1 80 ? 1.581 9.883 -0.067 1.00 91.56 80 ARG A C 1
ATOM 618 O O . ARG A 1 80 ? 1.792 10.401 -1.159 1.00 91.56 80 ARG A O 1
ATOM 625 N N . GLU A 1 81 ? 2.423 9.962 0.958 1.00 90.31 81 GLU A N 1
ATOM 626 C CA . GLU A 1 81 ? 3.714 10.659 0.904 1.00 90.31 81 GLU A CA 1
ATOM 627 C C . GLU A 1 81 ? 4.640 10.064 -0.171 1.00 90.31 81 GLU A C 1
ATOM 629 O O . GLU A 1 81 ? 5.394 10.788 -0.814 1.00 90.31 81 GLU A O 1
ATOM 634 N N . GLU A 1 82 ? 4.532 8.759 -0.432 1.00 83.31 82 GLU A N 1
ATOM 635 C CA . GLU A 1 82 ? 5.281 8.064 -1.487 1.00 83.31 82 GLU A CA 1
ATOM 636 C C . GLU A 1 82 ? 4.633 8.155 -2.884 1.00 83.31 82 GLU A C 1
ATOM 638 O O . GLU A 1 82 ? 5.145 7.569 -3.838 1.00 83.31 82 GLU A O 1
ATOM 643 N N . GLY A 1 83 ? 3.520 8.884 -3.032 1.00 71.75 83 GLY A N 1
ATOM 644 C CA . GLY A 1 83 ? 2.821 9.078 -4.307 1.00 71.75 83 GLY A CA 1
ATOM 645 C C . GLY A 1 83 ? 1.692 8.079 -4.593 1.00 71.75 83 GLY A C 1
ATOM 646 O O . GLY A 1 83 ? 1.189 8.034 -5.715 1.00 71.75 83 GLY A O 1
ATOM 647 N N . GLY A 1 84 ? 1.269 7.278 -3.609 1.00 61.41 84 GLY A N 1
ATOM 648 C CA . GLY A 1 84 ? 0.081 6.427 -3.696 1.00 61.41 84 GLY A CA 1
ATOM 649 C C . GLY A 1 84 ? -1.171 7.147 -3.191 1.00 61.41 84 GLY A C 1
ATOM 650 O O . GLY A 1 84 ? -1.356 7.295 -1.988 1.00 61.41 84 GLY A O 1
ATOM 651 N N . GLY A 1 85 ? -2.049 7.563 -4.106 1.00 55.50 85 GLY A N 1
ATOM 652 C CA . GLY A 1 85 ? -3.269 8.316 -3.790 1.00 55.50 85 GLY A CA 1
ATOM 653 C C . GLY A 1 85 ? -3.087 9.834 -3.890 1.00 55.50 85 GLY A C 1
ATOM 654 O O . GLY A 1 85 ? -2.735 10.493 -2.922 1.00 55.50 85 GLY A O 1
ATOM 655 N N . SER A 1 86 ? -3.361 10.374 -5.081 1.00 47.44 86 SER A N 1
ATOM 656 C CA . SER A 1 86 ? -3.540 11.799 -5.411 1.00 47.44 86 SER A CA 1
ATOM 657 C C . SER A 1 86 ? -2.558 12.812 -4.781 1.00 47.44 86 SER A C 1
ATOM 659 O O . SER A 1 86 ? -2.840 13.404 -3.738 1.00 47.44 86 SER A O 1
ATOM 661 N N . HIS A 1 87 ? -1.494 13.158 -5.514 1.00 42.50 87 HIS A N 1
ATOM 662 C CA . HIS A 1 87 ? -1.086 14.565 -5.588 1.00 42.50 87 HIS A CA 1
ATOM 663 C C . HIS A 1 87 ? -2.117 15.267 -6.483 1.00 42.50 87 HIS A C 1
ATOM 665 O O . HIS A 1 87 ? -2.401 14.787 -7.582 1.00 42.50 87 HIS A O 1
ATOM 671 N N . GLN A 1 88 ? -2.720 16.356 -6.005 1.00 42.16 88 GLN A N 1
ATOM 672 C CA . GLN A 1 88 ? -3.556 17.229 -6.830 1.00 42.16 88 GLN A CA 1
ATOM 673 C C . GLN A 1 88 ? -2.793 17.582 -8.112 1.00 42.16 88 GLN A C 1
ATOM 675 O O . GLN A 1 88 ? -1.667 18.072 -8.054 1.00 42.16 88 GLN A O 1
ATOM 680 N N . THR A 1 89 ? -3.402 17.302 -9.261 1.00 43.69 89 THR A N 1
ATOM 681 C CA . THR A 1 89 ? -2.978 17.845 -10.547 1.00 43.69 89 THR A CA 1
ATOM 682 C C . THR A 1 89 ? -3.170 19.355 -10.487 1.00 43.69 89 THR A C 1
ATOM 684 O O . THR A 1 89 ? -4.310 19.824 -10.514 1.00 43.69 89 THR A O 1
ATOM 687 N N . GLU A 1 90 ? -2.083 20.119 -10.383 1.00 44.75 90 GLU A N 1
ATOM 688 C CA . GLU A 1 90 ? -2.129 21.520 -10.796 1.00 44.75 90 GLU A CA 1
ATOM 689 C C . GLU A 1 90 ? -2.602 21.557 -12.259 1.00 44.75 90 GLU A C 1
ATOM 691 O O . GLU A 1 90 ? -2.128 20.750 -13.072 1.00 44.75 90 GLU A O 1
ATOM 696 N N . PRO A 1 91 ? -3.579 22.413 -12.608 1.00 47.28 91 PRO A N 1
ATOM 697 C CA . PRO A 1 91 ? -3.995 22.546 -13.992 1.00 47.28 91 PRO A CA 1
ATOM 698 C C . PRO A 1 91 ? -2.799 23.027 -14.828 1.00 47.28 91 PRO A C 1
ATOM 700 O O . PRO A 1 91 ? -1.986 23.813 -14.330 1.00 47.28 91 PRO A O 1
ATOM 703 N N . PRO A 1 92 ? -2.662 22.557 -16.081 1.00 48.69 92 PRO A N 1
ATOM 704 C CA . PRO A 1 92 ? -1.587 23.010 -16.948 1.00 48.69 92 PRO A CA 1
ATOM 705 C C . PRO A 1 92 ? -1.685 24.529 -17.095 1.00 48.69 92 PRO A C 1
ATOM 707 O O . PRO A 1 92 ? -2.767 25.063 -17.343 1.00 48.69 92 PRO A O 1
ATOM 710 N N . LEU A 1 93 ? -0.556 25.216 -16.906 1.00 54.19 93 LEU A N 1
ATOM 711 C CA . LEU A 1 93 ? -0.437 26.627 -17.251 1.00 54.19 93 LEU A CA 1
ATOM 712 C C . LEU A 1 93 ? -0.789 26.761 -18.736 1.00 54.19 93 LEU A C 1
ATOM 714 O O . LEU A 1 93 ? -0.181 26.091 -19.574 1.00 54.19 93 LEU A O 1
ATOM 718 N N . ASP A 1 94 ? -1.821 27.559 -19.011 1.00 63.41 94 ASP A N 1
ATOM 719 C CA . ASP A 1 94 ? -2.303 27.856 -20.358 1.00 63.41 94 ASP A CA 1
ATOM 720 C C . ASP A 1 94 ? -1.146 28.289 -21.275 1.00 63.41 94 ASP A C 1
ATOM 722 O O . ASP A 1 94 ? -0.173 28.906 -20.831 1.00 63.41 94 ASP A O 1
ATOM 726 N N . SER A 1 95 ? -1.279 27.895 -22.545 1.00 62.28 95 SER A N 1
ATOM 727 C CA . SER A 1 95 ? -0.278 27.998 -23.622 1.00 62.28 95 SER A CA 1
ATOM 728 C C . SER A 1 95 ? 0.155 29.421 -23.966 1.00 62.28 95 SER A C 1
ATOM 730 O O . SER A 1 95 ? -0.699 30.334 -23.925 1.00 62.28 95 SER A O 1
#

Mean predicted aligned error: 7.03 Å